Protein AF-A0A7Y5L9Q8-F1 (afdb_monomer_lite)

Structure (mmCIF, N/CA/C/O backbone):
data_AF-A0A7Y5L9Q8-F1
#
_entry.id   AF-A0A7Y5L9Q8-F1
#
loop_
_atom_site.group_PDB
_atom_site.id
_atom_site.type_symbol
_atom_site.label_atom_id
_atom_site.label_alt_id
_atom_site.label_comp_id
_atom_site.label_asym_id
_atom_site.label_entity_id
_atom_site.label_seq_id
_atom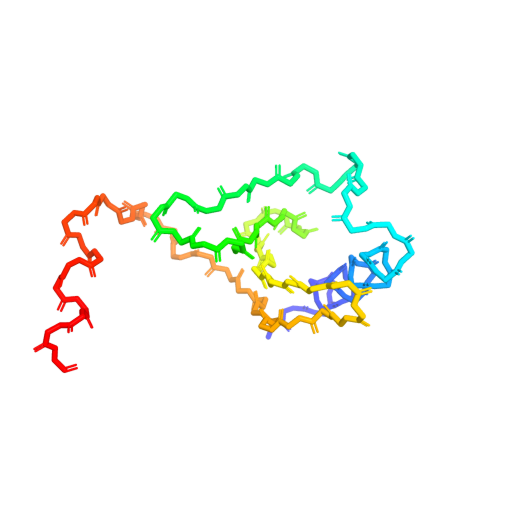_site.pdbx_PDB_ins_code
_atom_site.Cartn_x
_atom_site.Cartn_y
_atom_site.Cartn_z
_atom_site.occupancy
_atom_site.B_iso_or_equiv
_atom_site.auth_seq_id
_atom_site.auth_comp_id
_atom_site.auth_asym_id
_atom_site.auth_atom_id
_atom_site.pdbx_PDB_model_num
ATOM 1 N N . MET A 1 1 ? 7.084 -8.661 -12.278 1.00 79.25 1 MET A N 1
ATOM 2 C CA . MET A 1 1 ? 6.956 -7.219 -11.951 1.00 79.25 1 MET A CA 1
ATOM 3 C C . MET A 1 1 ? 8.340 -6.579 -12.006 1.00 79.25 1 MET A C 1
ATOM 5 O O . MET A 1 1 ? 9.266 -7.234 -11.541 1.00 79.25 1 MET A O 1
ATOM 9 N N . PRO A 1 2 ? 8.516 -5.367 -12.566 1.00 89.88 2 PRO A N 1
ATOM 10 C CA . PRO A 1 2 ? 9.820 -4.694 -12.596 1.00 89.88 2 PRO A CA 1
ATOM 11 C C . PRO A 1 2 ? 10.371 -4.417 -11.191 1.00 89.88 2 PRO A C 1
ATOM 13 O O . PRO A 1 2 ? 9.604 -4.108 -10.273 1.00 89.88 2 PRO A O 1
ATOM 16 N N . ARG A 1 3 ? 11.698 -4.487 -11.019 1.00 91.12 3 ARG A N 1
ATOM 17 C CA . ARG A 1 3 ? 12.352 -4.339 -9.705 1.00 91.12 3 ARG A CA 1
ATOM 18 C C . ARG A 1 3 ? 12.062 -2.981 -9.081 1.00 91.12 3 ARG A C 1
ATOM 20 O O . ARG A 1 3 ? 11.717 -2.905 -7.906 1.00 91.12 3 ARG A O 1
ATOM 27 N N . GLU A 1 4 ? 12.137 -1.911 -9.865 1.00 91.50 4 GLU A N 1
ATOM 28 C CA . GLU A 1 4 ? 11.891 -0.560 -9.369 1.00 91.50 4 GLU A CA 1
ATOM 29 C C . GLU A 1 4 ? 10.443 -0.335 -8.912 1.00 91.50 4 GLU A C 1
ATOM 31 O O . GLU A 1 4 ? 10.197 0.543 -8.085 1.00 91.50 4 GLU A O 1
ATOM 36 N N . VAL A 1 5 ? 9.495 -1.116 -9.437 1.00 90.75 5 VAL A N 1
ATOM 37 C CA . VAL A 1 5 ? 8.087 -1.089 -9.023 1.00 90.75 5 VAL A CA 1
ATOM 38 C C . VAL A 1 5 ? 7.916 -1.849 -7.717 1.00 90.75 5 VAL A C 1
ATOM 40 O O . VAL A 1 5 ? 7.290 -1.323 -6.803 1.00 90.75 5 VAL A O 1
ATOM 43 N N . ALA A 1 6 ? 8.515 -3.037 -7.597 1.00 90.62 6 ALA A N 1
ATOM 44 C CA . ALA A 1 6 ? 8.488 -3.808 -6.356 1.00 90.62 6 ALA A CA 1
ATOM 45 C C . ALA A 1 6 ? 9.116 -3.018 -5.194 1.00 90.62 6 ALA A C 1
ATOM 47 O O . ALA A 1 6 ? 8.527 -2.920 -4.121 1.00 90.62 6 ALA A O 1
ATOM 48 N N . THR A 1 7 ? 10.262 -2.366 -5.424 1.00 93.38 7 THR A N 1
ATOM 49 C CA . THR A 1 7 ? 10.906 -1.507 -4.418 1.00 93.38 7 THR A CA 1
ATOM 50 C C . THR A 1 7 ? 10.043 -0.303 -4.040 1.00 93.38 7 THR A C 1
ATOM 52 O O . THR A 1 7 ? 9.954 0.036 -2.863 1.00 93.38 7 THR A O 1
ATOM 55 N N . ALA A 1 8 ? 9.402 0.355 -5.011 1.00 91.31 8 ALA A N 1
ATOM 56 C CA . ALA A 1 8 ? 8.496 1.466 -4.723 1.00 91.31 8 ALA A CA 1
ATOM 57 C C . ALA A 1 8 ? 7.249 1.000 -3.952 1.00 91.31 8 ALA A C 1
ATOM 59 O O . ALA A 1 8 ? 6.832 1.667 -3.010 1.00 91.31 8 ALA A O 1
ATOM 60 N N . GLY A 1 9 ? 6.700 -0.164 -4.308 1.00 90.81 9 GLY A N 1
ATOM 61 C CA . GLY A 1 9 ? 5.571 -0.778 -3.614 1.00 90.81 9 GLY A CA 1
ATOM 62 C C . GLY A 1 9 ? 5.905 -1.101 -2.164 1.00 90.81 9 GLY A C 1
ATOM 63 O O . GLY A 1 9 ? 5.147 -0.738 -1.274 1.00 90.81 9 GLY A O 1
ATOM 64 N N . TRP A 1 10 ? 7.081 -1.682 -1.915 1.00 90.69 10 TRP A N 1
ATOM 65 C CA . TRP A 1 10 ? 7.552 -1.949 -0.557 1.00 90.69 10 TRP A CA 1
ATOM 66 C C . TRP A 1 10 ? 7.672 -0.671 0.283 1.00 90.69 10 TRP A C 1
ATOM 68 O O . TRP A 1 10 ? 7.177 -0.618 1.403 1.00 90.69 10 TRP A O 1
ATOM 78 N N . LYS A 1 11 ? 8.251 0.399 -0.279 1.00 90.44 11 LYS A N 1
ATOM 79 C CA . LYS A 1 11 ? 8.325 1.704 0.400 1.00 90.44 11 LYS A CA 1
ATOM 80 C C . LYS A 1 11 ? 6.944 2.289 0.707 1.00 90.44 11 LYS A C 1
ATOM 82 O O . LYS A 1 11 ? 6.774 2.896 1.758 1.00 90.44 11 LYS A O 1
ATOM 87 N N . ALA A 1 12 ? 5.974 2.112 -0.191 1.00 89.31 12 ALA A N 1
ATOM 88 C CA . ALA A 1 12 ? 4.602 2.549 0.046 1.00 89.31 12 ALA A CA 1
ATOM 89 C C . ALA A 1 12 ? 3.954 1.771 1.202 1.00 89.31 12 ALA A C 1
ATOM 91 O O . ALA A 1 12 ? 3.340 2.390 2.060 1.00 89.31 12 ALA A O 1
ATOM 92 N N . VAL A 1 13 ? 4.150 0.449 1.270 1.00 88.19 13 VAL A N 1
ATOM 93 C CA . VAL A 1 13 ? 3.640 -0.387 2.374 1.00 88.19 13 VAL A CA 1
ATOM 94 C C . VAL A 1 13 ? 4.242 0.025 3.716 1.00 88.19 13 VAL A C 1
ATOM 96 O O . VAL A 1 13 ? 3.494 0.227 4.665 1.00 88.19 13 VAL A O 1
ATOM 99 N N . LEU A 1 14 ? 5.563 0.228 3.783 1.00 89.25 14 LEU A N 1
ATOM 100 C CA . LEU A 1 14 ? 6.210 0.728 5.003 1.00 89.25 14 LEU A CA 1
ATOM 101 C C . LEU A 1 14 ? 5.625 2.076 5.440 1.00 89.25 14 LEU A C 1
ATOM 103 O O . LEU A 1 14 ? 5.417 2.306 6.622 1.00 89.25 14 LEU A O 1
ATOM 107 N N . ARG A 1 15 ? 5.303 2.958 4.487 1.00 87.81 15 ARG A N 1
ATOM 108 C CA . ARG A 1 15 ? 4.696 4.247 4.821 1.00 87.81 15 ARG A CA 1
ATOM 109 C C . ARG A 1 15 ? 3.261 4.115 5.331 1.00 87.81 15 ARG A C 1
ATOM 111 O O . ARG A 1 15 ? 2.894 4.849 6.239 1.00 87.81 15 ARG A O 1
ATOM 118 N N . LEU A 1 16 ? 2.475 3.205 4.756 1.00 87.12 16 LEU A N 1
ATOM 119 C CA . LEU A 1 16 ? 1.110 2.928 5.212 1.00 87.12 16 LEU A CA 1
ATOM 120 C C . LEU A 1 16 ? 1.080 2.363 6.634 1.00 87.12 16 LEU A C 1
ATOM 122 O O . LEU A 1 16 ? 0.128 2.628 7.359 1.00 87.12 16 LEU A O 1
ATOM 126 N N . GLN A 1 17 ? 2.108 1.602 7.022 1.00 85.12 17 GLN A N 1
ATOM 127 C CA . GLN A 1 17 ? 2.254 1.101 8.388 1.00 85.12 17 GLN A CA 1
ATOM 128 C C . GLN A 1 17 ? 2.410 2.245 9.403 1.00 85.12 17 GLN A C 1
ATOM 130 O O . GLN A 1 17 ? 1.880 2.146 10.505 1.00 85.12 17 GLN A O 1
ATOM 135 N N . ASP A 1 18 ? 3.108 3.321 9.029 1.00 86.31 18 ASP A N 1
ATOM 136 C CA . ASP A 1 18 ? 3.287 4.493 9.894 1.00 86.31 18 ASP A CA 1
ATOM 137 C C . ASP A 1 18 ? 2.055 5.414 9.894 1.00 86.31 18 ASP A C 1
ATOM 139 O O . ASP A 1 18 ? 1.673 5.957 10.928 1.00 86.31 18 ASP A O 1
ATOM 143 N N . ASP A 1 19 ? 1.479 5.649 8.711 1.00 86.62 19 ASP A N 1
ATOM 144 C CA . ASP A 1 19 ? 0.354 6.557 8.493 1.00 86.62 19 ASP A CA 1
ATOM 145 C C . ASP A 1 19 ? -0.468 6.099 7.282 1.00 86.62 19 ASP A C 1
ATOM 147 O O . ASP A 1 19 ? -0.097 6.297 6.116 1.00 86.62 19 ASP A O 1
ATOM 151 N N . ILE A 1 20 ? -1.622 5.502 7.571 1.00 83.62 20 ILE A N 1
ATOM 152 C CA . ILE A 1 20 ? -2.497 4.910 6.562 1.00 83.62 20 ILE A CA 1
ATOM 153 C C . ILE A 1 20 ? -3.170 5.946 5.647 1.00 83.62 20 ILE A C 1
ATOM 155 O O . ILE A 1 20 ? -3.625 5.599 4.553 1.00 83.62 20 ILE A O 1
ATOM 159 N N . TYR A 1 21 ? -3.200 7.215 6.067 1.00 78.62 21 TYR A N 1
ATOM 160 C CA . TYR A 1 21 ? -3.774 8.336 5.321 1.00 78.62 21 TYR A CA 1
ATOM 161 C C . TYR A 1 21 ? -2.706 9.300 4.795 1.00 78.62 21 TYR A C 1
ATOM 163 O O . TYR A 1 21 ? -3.040 10.421 4.406 1.00 78.62 21 TYR A O 1
ATOM 171 N N . ALA A 1 22 ? -1.439 8.867 4.741 1.00 75.31 22 ALA A N 1
ATOM 172 C CA . ALA A 1 22 ? -0.311 9.712 4.365 1.00 75.31 22 ALA A CA 1
ATOM 173 C C . ALA A 1 22 ? -0.610 10.535 3.087 1.00 75.31 22 ALA A C 1
ATOM 175 O O . ALA A 1 22 ? -0.706 9.961 1.993 1.00 75.31 22 ALA A O 1
ATOM 176 N N . PRO A 1 23 ? -0.708 11.880 3.183 1.00 61.56 23 PRO A N 1
ATOM 177 C CA . PRO A 1 23 ? -1.176 12.741 2.090 1.00 61.56 23 PRO A CA 1
ATOM 178 C C . PRO A 1 23 ? -0.351 12.603 0.806 1.00 61.56 23 PRO A C 1
ATOM 180 O O . PRO A 1 23 ? -0.875 12.698 -0.306 1.00 61.56 23 PRO A O 1
ATOM 183 N N . GLN A 1 24 ? 0.945 12.312 0.948 1.00 66.81 24 GLN A N 1
ATOM 184 C CA . GLN A 1 24 ? 1.868 12.082 -0.166 1.00 66.81 24 GLN A CA 1
ATOM 185 C C . GLN A 1 24 ? 1.539 10.859 -1.041 1.00 66.81 24 GLN A C 1
ATOM 187 O O . GLN A 1 24 ? 2.111 10.725 -2.123 1.00 66.81 24 GLN A O 1
ATOM 192 N N . LEU A 1 25 ?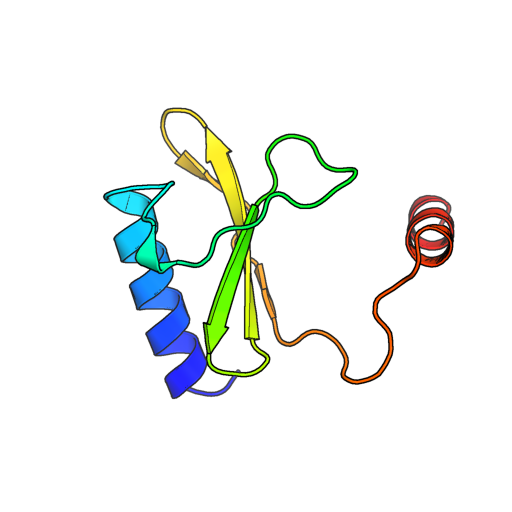 0.646 9.963 -0.609 1.00 69.75 25 LEU A N 1
ATOM 193 C CA . LEU A 1 25 ? 0.312 8.741 -1.347 1.00 69.75 25 LEU A CA 1
ATOM 194 C C . LEU A 1 25 ? -0.803 8.938 -2.392 1.00 69.75 25 LEU A C 1
ATOM 196 O O . LEU A 1 25 ? -1.102 7.997 -3.127 1.00 69.75 25 LEU A O 1
ATOM 200 N N . ASN A 1 26 ? -1.380 10.147 -2.521 1.00 78.69 26 ASN A N 1
ATOM 201 C CA . ASN A 1 26 ? -2.484 10.452 -3.452 1.00 78.69 26 ASN A CA 1
ATOM 202 C C . ASN A 1 26 ? -3.576 9.367 -3.404 1.00 78.69 26 ASN A C 1
ATOM 204 O O . ASN A 1 26 ? -3.918 8.720 -4.403 1.00 78.69 26 ASN A O 1
ATOM 208 N N . LEU A 1 27 ? -4.036 9.119 -2.181 1.00 83.88 27 LEU A N 1
ATOM 209 C CA . LEU A 1 27 ? -4.967 8.061 -1.840 1.00 83.88 27 LEU A CA 1
ATOM 210 C C . LEU A 1 27 ? -6.353 8.343 -2.408 1.00 83.88 27 LEU A C 1
ATOM 212 O O . LEU A 1 27 ? -6.862 9.460 -2.330 1.00 83.88 27 LEU A O 1
ATOM 216 N N . ARG A 1 28 ? -6.981 7.310 -2.967 1.00 89.12 28 ARG A N 1
ATOM 217 C CA . ARG A 1 28 ? -8.377 7.352 -3.411 1.00 89.12 28 ARG A CA 1
ATOM 218 C C . ARG A 1 28 ? -9.115 6.129 -2.897 1.00 89.12 28 ARG A C 1
ATOM 220 O O . ARG A 1 28 ? -8.664 5.011 -3.148 1.00 89.12 28 ARG A O 1
ATOM 227 N N . LYS A 1 29 ? -10.256 6.337 -2.240 1.00 89.75 29 LYS A N 1
ATOM 228 C CA . LYS A 1 29 ? -11.206 5.256 -1.954 1.00 89.75 29 LYS A CA 1
ATOM 229 C C . LYS A 1 29 ? -11.741 4.712 -3.283 1.00 89.75 29 LYS A C 1
ATOM 231 O O . LYS A 1 29 ? -11.961 5.487 -4.218 1.00 89.75 29 LYS A O 1
ATOM 236 N N . LEU A 1 30 ? -11.867 3.395 -3.406 1.00 87.31 30 LEU A N 1
ATOM 237 C CA . LEU A 1 30 ? -12.497 2.782 -4.572 1.00 87.31 30 LEU A CA 1
ATOM 238 C C . LEU A 1 30 ? -14.015 2.836 -4.408 1.00 87.31 30 LEU A C 1
ATOM 240 O O . LEU A 1 30 ? -14.557 2.365 -3.416 1.00 87.31 30 LEU A O 1
ATOM 244 N N . GLU A 1 31 ? -14.693 3.422 -5.388 1.00 86.81 31 GLU A N 1
ATOM 245 C CA . GLU A 1 31 ? -16.153 3.485 -5.408 1.00 86.81 31 GLU A CA 1
ATOM 246 C C . GLU A 1 31 ? -16.751 2.080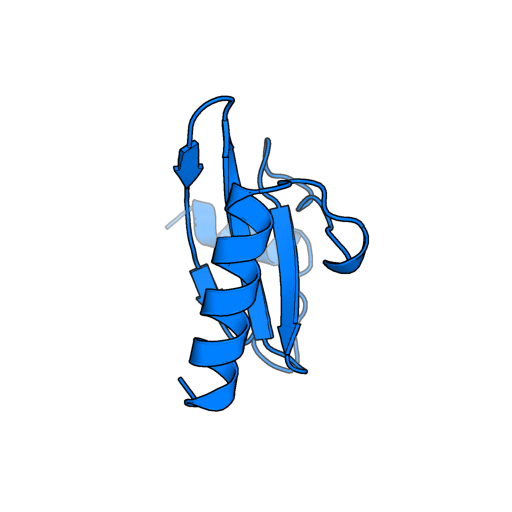 -5.546 1.00 86.81 31 GLU A C 1
ATOM 248 O O . GLU A 1 31 ? -16.241 1.254 -6.303 1.00 86.81 31 GLU A O 1
ATOM 253 N N . GLY A 1 32 ? -17.837 1.819 -4.815 1.00 87.81 32 GLY A N 1
ATOM 254 C CA . GLY A 1 32 ? -18.517 0.520 -4.812 1.00 87.81 32 GLY A CA 1
ATOM 255 C C . GLY A 1 32 ? -17.912 -0.525 -3.871 1.00 87.81 32 GLY A C 1
ATOM 256 O O . GLY A 1 32 ? -18.451 -1.622 -3.795 1.00 87.81 32 GLY A O 1
ATOM 257 N N . TYR A 1 33 ? -16.840 -0.192 -3.145 1.00 84.88 33 TYR A N 1
ATOM 258 C CA . TYR A 1 33 ? -16.244 -1.061 -2.132 1.00 84.88 33 TYR A CA 1
ATOM 259 C C . TYR A 1 33 ? -16.166 -0.354 -0.781 1.00 84.88 33 TYR A C 1
ATOM 261 O O . TYR A 1 33 ? -15.706 0.790 -0.683 1.00 84.88 33 TYR A O 1
ATOM 269 N N . ASP A 1 34 ? -16.549 -1.072 0.270 1.00 82.31 34 ASP A N 1
ATOM 270 C CA . ASP A 1 34 ? -16.358 -0.611 1.638 1.00 82.31 34 ASP A CA 1
ATOM 271 C C . ASP A 1 34 ? -14.879 -0.749 2.012 1.00 82.31 34 ASP A C 1
ATOM 273 O O . ASP A 1 34 ? -14.268 -1.806 1.881 1.00 82.31 34 ASP A O 1
ATOM 277 N N . ASP A 1 35 ? -14.286 0.376 2.407 1.00 86.19 35 ASP A N 1
ATOM 278 C CA . ASP A 1 35 ? -12.935 0.488 2.969 1.00 86.19 35 ASP A CA 1
ATOM 279 C C . ASP 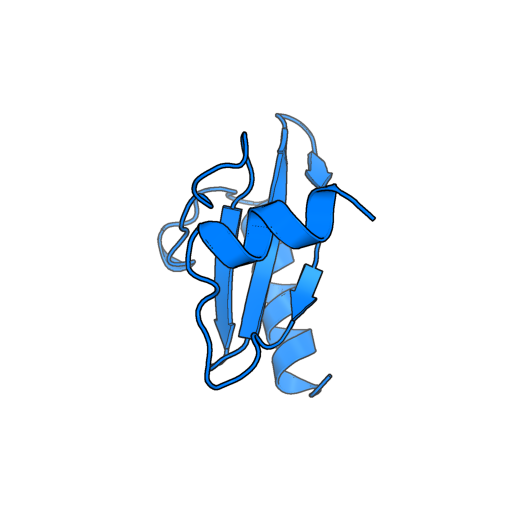A 1 35 ? -11.800 -0.129 2.143 1.00 86.19 35 ASP A C 1
ATOM 281 O O . ASP A 1 35 ? -10.771 -0.567 2.665 1.00 86.19 35 ASP A O 1
ATOM 285 N N . VAL A 1 36 ? -11.944 -0.070 0.817 1.00 89.94 36 VAL A N 1
ATOM 286 C CA . VAL A 1 36 ? -10.867 -0.364 -0.131 1.00 89.94 36 VAL A CA 1
ATOM 287 C C . VAL A 1 36 ? -10.292 0.926 -0.699 1.00 89.94 36 VAL A C 1
ATOM 289 O O . VAL A 1 36 ? -10.999 1.813 -1.186 1.00 89.94 36 VAL A O 1
ATOM 292 N N . TRP A 1 37 ? -8.969 1.005 -0.681 1.00 90.50 37 TRP A N 1
ATOM 293 C CA . TRP A 1 37 ? -8.200 2.178 -1.054 1.00 90.50 37 TRP A CA 1
ATOM 294 C C . TRP A 1 37 ? -7.197 1.845 -2.146 1.00 90.50 37 TRP A C 1
ATOM 296 O O . TRP A 1 37 ? -6.720 0.719 -2.285 1.00 90.50 37 TRP A O 1
ATOM 306 N N . ARG A 1 38 ? -6.867 2.857 -2.944 1.00 90.69 38 ARG A N 1
ATOM 307 C CA . ARG A 1 38 ? -5.897 2.767 -4.028 1.00 90.69 38 ARG A CA 1
ATOM 308 C C . ARG A 1 38 ? -4.929 3.934 -3.966 1.00 90.69 38 ARG A C 1
ATOM 310 O O . ARG A 1 38 ? -5.352 5.087 -3.903 1.00 90.69 38 ARG A O 1
ATOM 317 N N . LEU A 1 39 ? -3.645 3.633 -4.133 1.00 89.88 39 LEU A N 1
ATOM 318 C CA . LEU A 1 39 ? -2.592 4.626 -4.340 1.00 89.88 39 LEU A CA 1
ATOM 319 C C . LEU A 1 39 ? -1.778 4.358 -5.603 1.00 89.88 39 LEU A C 1
ATOM 321 O O . LEU A 1 39 ? -1.732 3.243 -6.141 1.00 89.88 39 LEU A O 1
ATOM 325 N N . VAL A 1 40 ? -1.120 5.409 -6.084 1.00 88.88 40 VAL A N 1
ATOM 326 C CA . VAL A 1 40 ? -0.188 5.339 -7.212 1.00 88.88 40 VAL A CA 1
ATOM 327 C C . VAL A 1 40 ? 1.203 5.010 -6.687 1.00 88.88 40 VAL A C 1
ATOM 329 O O . VAL A 1 40 ? 1.787 5.796 -5.954 1.00 88.88 40 VAL A O 1
ATOM 332 N N . VAL A 1 41 ? 1.755 3.864 -7.093 1.00 88.81 41 VAL A N 1
ATOM 333 C CA . VAL A 1 41 ? 3.111 3.462 -6.681 1.00 88.81 41 VAL A CA 1
ATOM 334 C C . VAL A 1 41 ? 4.164 4.060 -7.611 1.00 88.81 41 VAL A C 1
ATOM 336 O O . VAL A 1 41 ? 5.126 4.678 -7.163 1.00 88.81 41 VAL A O 1
ATOM 339 N N . LYS A 1 42 ? 4.014 3.852 -8.926 1.00 87.06 42 LYS A N 1
ATOM 340 C CA . LYS A 1 42 ? 4.962 4.343 -9.939 1.00 87.06 42 LYS A CA 1
ATOM 341 C C . LYS A 1 42 ? 4.345 4.295 -11.333 1.00 87.06 42 LYS A C 1
ATOM 343 O O . LYS A 1 42 ? 3.923 3.223 -11.752 1.00 87.06 42 LYS A O 1
ATOM 348 N N . LYS A 1 43 ? 4.350 5.408 -12.080 1.00 85.50 43 LYS A N 1
ATOM 349 C CA . LYS A 1 43 ? 3.755 5.505 -13.433 1.00 85.50 43 LYS A CA 1
ATOM 350 C C . LYS A 1 43 ? 2.334 4.900 -13.462 1.00 85.50 43 LYS A C 1
ATOM 352 O O . LYS A 1 43 ? 1.427 5.392 -12.793 1.00 85.50 43 LYS A O 1
ATOM 357 N N . ASP A 1 44 ? 2.169 3.784 -14.167 1.00 86.31 44 ASP A N 1
ATOM 358 C CA . ASP A 1 44 ? 0.900 3.079 -14.348 1.00 86.31 44 ASP A CA 1
ATOM 359 C C . ASP A 1 44 ? 0.576 2.108 -13.208 1.00 86.31 44 ASP A C 1
ATOM 361 O O . ASP A 1 44 ? -0.516 1.569 -13.168 1.00 86.31 44 ASP A O 1
ATOM 365 N N . TYR A 1 45 ? 1.483 1.856 -12.265 1.00 89.62 45 TYR A N 1
ATOM 366 C CA . TYR A 1 45 ? 1.264 0.854 -11.224 1.00 89.62 45 TYR A CA 1
ATOM 367 C C . TYR A 1 45 ? 0.434 1.403 -10.068 1.00 89.62 45 TYR A C 1
ATOM 369 O O . TYR A 1 45 ? 0.584 2.561 -9.651 1.00 89.62 45 TYR A O 1
ATOM 377 N N . ARG A 1 46 ? -0.451 0.554 -9.552 1.00 90.38 46 ARG A N 1
ATOM 378 C CA . ARG A 1 46 ? -1.356 0.852 -8.446 1.00 90.38 46 ARG A CA 1
ATOM 379 C C . ARG A 1 46 ? -1.190 -0.200 -7.363 1.00 90.38 46 ARG A C 1
ATOM 381 O O . ARG A 1 46 ? -1.056 -1.383 -7.674 1.00 90.38 46 ARG A O 1
ATOM 388 N N . LEU A 1 47 ? -1.218 0.254 -6.118 1.00 91.38 47 LEU A N 1
ATOM 389 C CA . LEU A 1 47 ? -1.409 -0.609 -4.963 1.00 91.38 47 LEU A CA 1
ATOM 390 C C . LEU A 1 47 ? -2.844 -0.409 -4.494 1.00 91.38 47 LEU A C 1
ATOM 392 O O . LEU A 1 47 ? -3.263 0.727 -4.260 1.00 91.38 47 LEU A O 1
ATOM 396 N N . VAL A 1 48 ? -3.587 -1.504 -4.425 1.00 91.88 48 VAL A N 1
ATOM 397 C CA . VAL A 1 48 ? -4.882 -1.563 -3.750 1.00 91.88 48 VAL A CA 1
ATOM 398 C C . VAL A 1 48 ? -4.661 -2.232 -2.407 1.00 91.88 48 VAL A C 1
ATOM 400 O O . VAL A 1 48 ? -3.819 -3.127 -2.323 1.00 91.88 48 VAL A O 1
ATOM 403 N N . TYR A 1 49 ? -5.351 -1.742 -1.384 1.00 90.81 49 TYR A N 1
ATOM 404 C CA . TYR A 1 49 ? -5.286 -2.261 -0.026 1.00 90.81 49 TYR A CA 1
ATOM 405 C C . TYR A 1 49 ? -6.574 -1.936 0.737 1.00 90.81 49 TYR A C 1
ATOM 407 O O . TYR A 1 49 ? -7.347 -1.063 0.341 1.00 90.81 49 TYR A O 1
ATOM 415 N N . SER A 1 50 ? -6.788 -2.645 1.835 1.00 90.88 50 SER A N 1
ATOM 416 C CA . SER A 1 50 ? -7.785 -2.330 2.860 1.00 90.88 50 SER A CA 1
ATOM 417 C C . SER A 1 50 ? -7.092 -2.361 4.221 1.00 90.88 50 SER A C 1
ATOM 419 O O . SER A 1 50 ? -5.938 -2.783 4.308 1.00 90.88 50 SER A O 1
ATOM 421 N N . PHE A 1 51 ? -7.734 -1.877 5.273 1.00 90.12 51 PHE A N 1
ATOM 422 C CA . PHE A 1 51 ? -7.157 -1.864 6.611 1.00 90.12 51 PHE A CA 1
ATOM 423 C C . PHE A 1 51 ? -8.238 -1.763 7.679 1.00 90.12 51 PHE A C 1
ATOM 425 O O . PHE A 1 51 ? -9.347 -1.305 7.410 1.00 90.12 51 PHE A O 1
ATOM 432 N N . ASP A 1 52 ? -7.881 -2.162 8.893 1.00 87.81 52 ASP A N 1
ATOM 433 C CA . ASP A 1 52 ? -8.638 -1.871 10.107 1.00 87.81 52 ASP A CA 1
ATOM 434 C C . ASP A 1 52 ? -7.739 -1.152 11.128 1.00 87.81 52 ASP A C 1
ATOM 436 O O . ASP A 1 52 ? -6.657 -0.669 10.790 1.00 87.81 52 ASP A O 1
ATOM 440 N N . GLY A 1 53 ? -8.186 -1.053 12.383 1.00 81.69 53 GLY A N 1
ATOM 441 C CA . GLY A 1 53 ? -7.423 -0.386 13.441 1.00 81.69 53 GLY A CA 1
ATOM 442 C C . GLY A 1 53 ? -6.068 -1.026 13.769 1.00 81.69 53 GLY A C 1
ATOM 443 O O . GLY A 1 53 ? -5.256 -0.380 14.422 1.00 81.69 53 GLY A O 1
ATOM 444 N N . ASN A 1 54 ? -5.814 -2.262 13.330 1.00 83.88 54 ASN A N 1
ATOM 445 C CA . ASN A 1 54 ? -4.634 -3.038 13.710 1.00 83.88 54 ASN A CA 1
ATOM 446 C C . ASN A 1 54 ? -3.805 -3.525 12.514 1.00 83.88 54 ASN A C 1
ATOM 448 O O . ASN A 1 54 ? -2.615 -3.794 12.677 1.00 83.88 54 ASN A O 1
ATOM 452 N N . ASN A 1 55 ? -4.406 -3.684 11.333 1.00 85.75 55 ASN A N 1
ATOM 453 C CA . ASN A 1 55 ? -3.790 -4.410 10.228 1.00 85.75 55 ASN A CA 1
ATOM 454 C C . ASN A 1 55 ? -4.045 -3.764 8.867 1.00 85.75 55 ASN A C 1
ATOM 456 O O . ASN A 1 55 ? -5.074 -3.139 8.620 1.00 85.75 55 ASN A O 1
ATOM 460 N N . ILE A 1 56 ? -3.118 -4.027 7.945 1.00 87.00 56 ILE A N 1
ATOM 461 C CA . ILE A 1 56 ? -3.256 -3.736 6.518 1.00 87.00 56 ILE A CA 1
ATOM 462 C C . ILE A 1 56 ? -3.509 -5.052 5.784 1.00 87.00 56 ILE A C 1
ATOM 464 O O . ILE A 1 56 ? -2.748 -6.011 5.915 1.00 87.00 56 ILE A O 1
ATOM 468 N N . TYR A 1 57 ? -4.554 -5.075 4.966 1.00 83.75 57 TYR A N 1
ATOM 469 C CA . TYR A 1 57 ? -5.012 -6.227 4.201 1.00 83.75 57 TYR A CA 1
ATOM 470 C C . TYR A 1 57 ? -4.944 -5.980 2.689 1.00 83.75 57 TYR A C 1
ATOM 472 O O . TYR A 1 57 ? -4.828 -4.850 2.212 1.00 83.75 57 TYR A O 1
ATOM 480 N N . LEU A 1 58 ? -5.091 -7.070 1.925 1.00 64.88 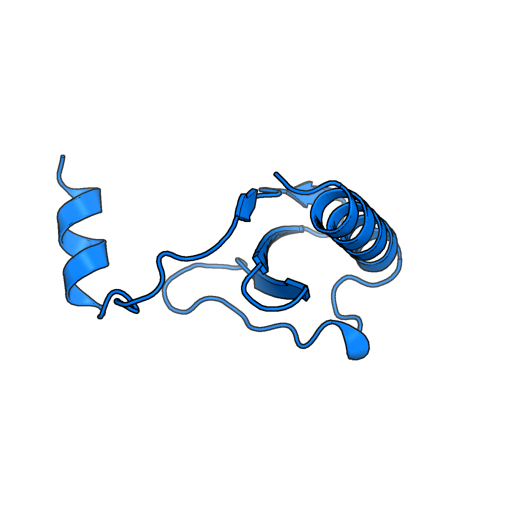58 LEU A N 1
ATOM 481 C CA . LEU A 1 58 ? -5.332 -7.055 0.475 1.00 64.88 58 LEU A CA 1
ATOM 482 C C . LEU A 1 58 ? -4.278 -6.287 -0.335 1.00 64.88 58 LEU A C 1
ATOM 484 O O . LEU A 1 58 ? -4.615 -5.452 -1.163 1.00 64.88 58 LEU A O 1
ATOM 488 N N . LEU A 1 59 ? -2.995 -6.601 -0.149 1.00 73.00 59 LEU A N 1
ATOM 489 C CA . LEU A 1 59 ? -1.899 -5.967 -0.888 1.00 73.00 59 LEU A CA 1
ATOM 490 C C . LEU A 1 59 ? -1.824 -6.470 -2.337 1.00 73.00 59 LEU A C 1
ATOM 492 O O . LEU A 1 59 ? -1.063 -7.388 -2.657 1.00 73.00 59 LEU A O 1
ATOM 496 N N . ARG A 1 60 ? -2.581 -5.842 -3.245 1.00 87.75 60 ARG A N 1
ATOM 497 C CA . ARG A 1 60 ? -2.471 -6.119 -4.686 1.00 87.75 60 ARG A CA 1
ATOM 498 C C . ARG A 1 60 ? -1.723 -4.999 -5.392 1.00 87.75 60 ARG A C 1
ATOM 500 O O . ARG A 1 60 ? -2.264 -3.919 -5.625 1.00 87.75 60 ARG A O 1
ATOM 507 N N . LEU A 1 61 ? -0.492 -5.292 -5.802 1.00 89.25 61 LEU A N 1
ATOM 508 C CA . LEU A 1 61 ? 0.299 -4.426 -6.671 1.00 89.25 61 LEU A CA 1
ATOM 509 C C . LEU A 1 61 ? 0.175 -4.891 -8.119 1.00 89.25 61 LEU A C 1
ATOM 511 O O . LEU A 1 61 ? 0.621 -5.981 -8.477 1.00 89.25 61 LEU A O 1
ATOM 515 N N . PHE A 1 62 ? -0.426 -4.058 -8.963 1.00 89.12 62 PHE A N 1
ATOM 516 C CA . PHE A 1 62 ? -0.667 -4.402 -10.360 1.00 89.12 62 PHE A CA 1
ATOM 517 C C . PHE A 1 62 ? -0.514 -3.191 -11.275 1.00 89.12 62 PHE A C 1
ATOM 519 O O . PHE A 1 62 ? -0.533 -2.035 -10.848 1.00 89.12 62 PHE A O 1
ATOM 526 N N . ARG A 1 63 ? -0.350 -3.478 -12.565 1.00 89.56 63 ARG A N 1
ATOM 527 C CA . ARG A 1 63 ? -0.512 -2.497 -13.632 1.00 89.56 63 ARG A CA 1
ATOM 528 C C . ARG A 1 63 ? -1.939 -2.651 -14.161 1.00 89.56 63 ARG A C 1
ATOM 530 O O . ARG A 1 63 ? -2.246 -3.740 -14.645 1.00 89.56 63 ARG A O 1
ATOM 537 N N . PRO A 1 64 ? -2.817 -1.642 -14.057 1.00 79.88 64 PRO A N 1
ATOM 538 C CA . PRO A 1 64 ? -4.108 -1.675 -14.724 1.00 79.88 64 PRO A CA 1
ATOM 539 C C . PRO A 1 64 ? -3.900 -1.887 -16.230 1.00 79.88 64 PRO A C 1
ATOM 541 O O . PRO A 1 64 ? -2.920 -1.364 -16.777 1.00 79.88 64 PRO A O 1
ATOM 544 N N . PRO A 1 65 ? -4.781 -2.644 -16.902 1.00 76.06 65 PRO A N 1
ATOM 545 C CA . PRO A 1 65 ? -4.722 -2.781 -18.349 1.00 76.06 65 PRO A CA 1
ATOM 546 C C . PRO A 1 65 ? -4.788 -1.391 -18.993 1.00 76.06 65 PRO A C 1
ATOM 548 O O . PRO A 1 65 ? -5.648 -0.572 -18.665 1.00 76.06 65 PRO A O 1
ATOM 551 N N . GLN A 1 66 ? -3.836 -1.0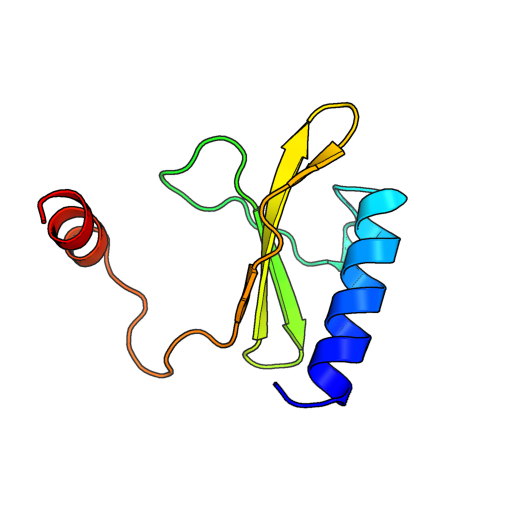94 -19.879 1.00 58.78 66 GLN A N 1
ATOM 552 C CA . GLN A 1 66 ? -3.854 0.149 -20.643 1.00 58.78 66 GLN A CA 1
ATOM 553 C C . GLN A 1 66 ? -4.977 0.042 -21.678 1.00 58.78 66 GLN A C 1
ATOM 555 O O . GLN A 1 66 ? -4.868 -0.749 -22.608 1.00 58.78 66 GLN A O 1
ATOM 560 N N . GLY A 1 67 ? -6.057 0.807 -21.499 1.00 52.38 67 GLY A N 1
ATOM 561 C CA . GLY A 1 67 ? -7.078 0.977 -22.536 1.00 52.38 67 GLY A CA 1
ATOM 562 C C . GLY A 1 67 ? -8.538 0.814 -22.127 1.00 52.38 67 GLY A C 1
ATOM 563 O O . GLY A 1 67 ? -9.378 1.175 -22.935 1.00 52.38 67 GLY A O 1
ATOM 564 N N . HIS A 1 68 ? -8.881 0.352 -20.924 1.00 44.41 68 HIS A N 1
ATOM 565 C CA . HIS A 1 68 ? -10.265 0.354 -20.427 1.00 44.41 68 HIS A CA 1
ATOM 566 C C . HIS A 1 68 ? -10.241 0.608 -18.917 1.00 44.41 68 HIS A C 1
ATOM 568 O O . HIS A 1 68 ? -9.847 -0.256 -18.136 1.00 44.41 68 HIS A O 1
ATOM 574 N N . LEU A 1 69 ? -10.660 1.801 -18.489 1.00 46.19 69 LEU A N 1
ATOM 575 C CA . LEU A 1 69 ? -11.293 1.905 -17.177 1.00 46.19 69 LEU A CA 1
ATOM 576 C C . LEU A 1 69 ? -12.586 1.089 -17.308 1.00 46.19 69 LEU A C 1
ATOM 578 O O . LEU A 1 69 ? -13.386 1.450 -18.171 1.00 46.19 69 LEU A O 1
ATOM 582 N N . PRO A 1 70 ? -12.791 -0.009 -16.558 1.00 44.25 70 PRO A N 1
ATOM 583 C CA . PRO A 1 70 ? -14.081 -0.678 -16.577 1.00 44.25 70 PRO A CA 1
ATOM 584 C C . PRO A 1 70 ? -15.117 0.347 -16.114 1.00 44.25 70 PRO A C 1
ATOM 586 O O . PRO A 1 70 ? -15.062 0.844 -14.988 1.00 44.25 70 PRO A O 1
ATOM 589 N N . THR A 1 71 ? -16.010 0.738 -17.018 1.00 52.62 71 THR A N 1
ATOM 590 C CA . THR A 1 71 ? -17.239 1.431 -16.649 1.00 52.62 71 THR A CA 1
ATOM 591 C C . THR A 1 71 ? -18.075 0.477 -15.800 1.00 52.62 71 THR A C 1
ATOM 593 O O . THR A 1 71 ? -17.908 -0.738 -15.868 1.00 52.62 71 THR A O 1
ATOM 596 N N . ARG A 1 72 ? -18.955 1.033 -14.963 1.00 48.78 72 ARG A N 1
ATOM 597 C CA . ARG A 1 72 ? -19.731 0.329 -13.924 1.00 48.78 72 ARG A CA 1
ATOM 598 C C . ARG A 1 72 ? -20.326 -1.025 -14.369 1.00 48.78 72 ARG A C 1
ATOM 600 O O . ARG A 1 72 ? -20.300 -1.966 -13.592 1.00 48.78 72 ARG A O 1
ATOM 607 N N . HIS A 1 73 ? -20.728 -1.155 -15.636 1.00 44.41 73 HIS A N 1
ATOM 608 C CA . HIS A 1 73 ? -21.238 -2.399 -16.225 1.00 44.41 73 HIS A CA 1
ATOM 609 C C . HIS A 1 73 ? -20.241 -3.561 -16.326 1.00 44.41 73 HIS A C 1
ATOM 611 O O . HIS A 1 73 ? -20.648 -4.716 -16.304 1.00 44.41 73 HIS A O 1
ATOM 617 N N . THR A 1 74 ? -18.935 -3.311 -16.437 1.00 48.12 74 THR A N 1
ATOM 618 C CA . THR A 1 74 ? -17.950 -4.400 -16.562 1.00 48.12 74 THR A CA 1
ATOM 619 C C . THR A 1 74 ? -17.695 -5.103 -15.225 1.00 48.12 74 THR A C 1
ATOM 621 O O . THR A 1 74 ? -17.232 -6.237 -15.220 1.00 48.12 74 THR A O 1
ATOM 624 N N . LEU A 1 75 ? -17.995 -4.457 -14.092 1.00 45.62 75 LEU A N 1
ATOM 625 C CA . LEU A 1 75 ? -17.862 -5.072 -12.766 1.00 45.62 75 LEU A CA 1
ATOM 626 C C . LEU A 1 75 ? -19.054 -5.974 -12.416 1.00 45.62 75 LEU A C 1
ATOM 628 O O . LEU A 1 75 ? -18.874 -6.927 -11.667 1.00 45.62 75 LEU A O 1
ATOM 632 N N . GLU A 1 76 ? -20.233 -5.714 -12.988 1.00 44.41 76 GLU A N 1
ATOM 633 C CA . GLU A 1 76 ? -21.445 -6.519 -12.771 1.00 44.41 76 GLU A CA 1
ATOM 634 C C . GLU A 1 76 ? -21.330 -7.902 -13.432 1.00 44.41 76 GLU A C 1
ATOM 636 O O . GLU A 1 76 ? -21.693 -8.897 -12.822 1.00 44.41 76 GLU A O 1
ATOM 641 N N . MET A 1 77 ? -20.706 -8.003 -14.613 1.00 44.62 77 MET A N 1
ATOM 642 C CA . MET A 1 77 ? -20.560 -9.291 -15.314 1.00 44.62 77 MET A CA 1
ATOM 643 C C . MET A 1 77 ? -19.529 -10.247 -14.693 1.00 44.62 77 MET A C 1
ATOM 645 O O . MET A 1 77 ? -19.556 -11.431 -14.985 1.00 44.62 77 MET A O 1
ATOM 649 N N . ILE A 1 78 ? -18.592 -9.760 -13.871 1.00 47.09 78 ILE A N 1
ATOM 650 C CA . ILE A 1 78 ? -17.560 -10.616 -13.244 1.00 47.09 78 ILE A CA 1
ATOM 651 C C . ILE A 1 78 ? -18.078 -11.215 -11.922 1.00 47.09 78 ILE A C 1
ATOM 653 O O . ILE A 1 78 ? -17.467 -12.124 -11.374 1.00 47.09 78 ILE A O 1
ATOM 657 N N . ALA A 1 79 ? -19.190 -10.701 -11.390 1.00 44.31 79 ALA A N 1
ATOM 658 C CA . ALA A 1 79 ? -19.780 -11.174 -10.142 1.00 44.31 79 ALA A CA 1
ATOM 659 C C . ALA A 1 79 ? -20.801 -12.314 -10.333 1.00 44.31 79 ALA A C 1
ATOM 661 O O . ALA A 1 79 ? -21.268 -12.855 -9.334 1.00 44.31 79 ALA A O 1
ATOM 662 N N . GLU A 1 80 ? -21.143 -12.670 -11.577 1.00 40.09 80 GLU A N 1
ATOM 663 C CA . GLU A 1 80 ? -22.174 -13.672 -11.895 1.00 40.09 80 GLU A CA 1
ATOM 664 C C . GLU A 1 80 ? -21.644 -14.987 -12.504 1.00 40.09 80 GLU A C 1
ATOM 666 O O . GLU A 1 80 ? -22.458 -15.850 -12.820 1.00 40.09 80 GLU A O 1
ATOM 671 N N . ASP A 1 81 ? -20.322 -15.189 -12.591 1.00 37.38 81 ASP A N 1
ATOM 672 C CA . ASP A 1 81 ? -19.704 -16.458 -13.033 1.00 37.38 81 ASP A CA 1
ATOM 673 C C . ASP A 1 81 ? -18.869 -17.138 -11.930 1.00 37.38 81 ASP A C 1
ATOM 675 O O . ASP A 1 81 ? -18.026 -16.455 -11.296 1.00 37.38 81 ASP A O 1
#

Sequence (81 aa):
MPREVATAGWKAVLRLQDDIYAPQLNLRKLEGYDDVWRLVVKKDYRLVYSFDGNNIYLLRLFRPPQGHLPTRHTLEMIAED

Secondary structure (DSSP, 8-state):
--HHHHHHHHHHHHHHHH-TT-GGG--EEPTTSTTEEEEEEETTEEEEEEE-SS-EEEEEEEPPPTT----HHHHHTTS--

Foldseek 3Di:
DDPLLVVLLVVVVVVCVVPVPPVVQVKDDDPPDDQWIWGDRDDQWIFIWGDDPPDIGDGDIDRPDPDDPDDPVVVVVVVPD

pLDDT: mean 77.99, std 16.89, range [37.38, 93.38]

Radius of gyration: 13.61 Å; chains: 1; bounding box: 34×29×36 Å